Protein AF-A0AAV5MUC2-F1 (afdb_monomer_lite)

Foldseek 3Di:
DDDDPVRVVVVVQVVCVVVVNDDDDDDCQVVQVVVVVQDPPDPCSVVVCVVPPVVSSVVRVPDDD

InterPro domains:
  IPR003726 Homocysteine-binding domain [PF02574] (24-62)
  IPR036589 Homocysteine-binding domain superfamily [G3DSA:3.20.20.330] (12-65)
  IPR036589 Homocysteine-binding domain superfamily [SSF82282] (20-61)
  IPR051486 Homocysteine S-methyltransferase [PTHR46015] (15-62)

Sequence (65 aa):
MGLGGAETSLFLSEFLEKCGGQAVIDGGFATELERHGQDLNDPLWSAKCLVSSSHLVRRVFERRV

Organism: NCBI:txid152421

Structure (mmCIF, N/CA/C/O backbone):
data_AF-A0AAV5MUC2-F1
#
_entry.id   AF-A0AAV5MUC2-F1
#
loop_
_atom_site.group_PDB
_atom_site.id
_atom_site.type_symbol
_atom_site.label_atom_id
_atom_site.label_alt_id
_atom_site.label_comp_id
_atom_site.label_asym_id
_atom_site.label_entity_id
_atom_site.label_seq_id
_atom_site.pdbx_PDB_ins_code
_atom_site.Cartn_x
_atom_site.Cartn_y
_atom_site.Cartn_z
_atom_site.occupancy
_atom_site.B_iso_or_equiv
_atom_site.auth_seq_id
_atom_site.auth_comp_id
_atom_site.auth_asym_id
_atom_site.auth_atom_id
_atom_site.pdbx_PDB_model_num
ATOM 1 N N . MET A 1 1 ? 8.180 -7.550 22.191 1.00 50.47 1 MET A N 1
ATOM 2 C CA . MET A 1 1 ? 7.141 -8.437 22.754 1.00 50.47 1 MET A CA 1
ATOM 3 C C . MET A 1 1 ? 5.976 -8.409 21.785 1.00 50.47 1 MET A C 1
ATOM 5 O O . MET A 1 1 ? 5.415 -7.341 21.592 1.00 50.47 1 MET A O 1
ATOM 9 N N . GLY A 1 2 ? 5.729 -9.504 21.068 1.00 63.25 2 GLY A N 1
ATOM 10 C CA . GLY A 1 2 ? 4.600 -9.595 20.141 1.00 63.25 2 GLY A CA 1
ATOM 11 C C . GLY A 1 2 ? 3.348 -10.01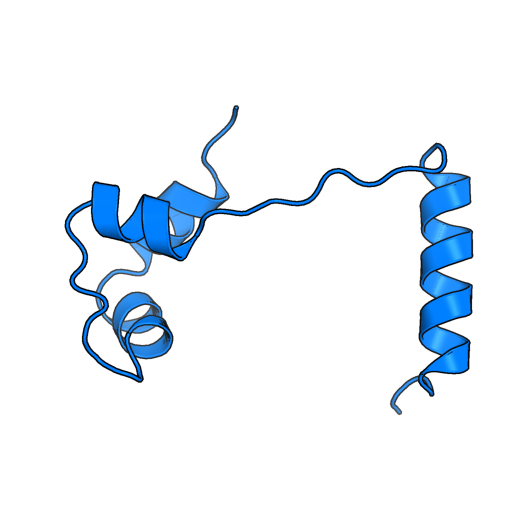1 20.902 1.00 63.25 2 GLY A C 1
ATOM 12 O O . GLY A 1 2 ? 3.423 -10.907 21.741 1.00 63.25 2 GLY A O 1
ATOM 13 N N . LEU A 1 3 ? 2.224 -9.352 20.630 1.00 63.66 3 LEU A N 1
ATOM 14 C CA . LEU A 1 3 ? 0.917 -9.842 21.055 1.00 63.66 3 LEU A CA 1
ATOM 15 C C . LEU A 1 3 ? 0.666 -11.180 20.343 1.00 63.66 3 LEU A C 1
ATOM 17 O O . LEU A 1 3 ? 0.915 -11.300 19.143 1.00 63.66 3 LEU A O 1
ATOM 21 N N . GLY A 1 4 ? 0.234 -12.201 21.085 1.00 73.19 4 GLY A N 1
ATOM 22 C CA . GLY A 1 4 ? -0.209 -13.457 20.478 1.00 73.19 4 GLY A CA 1
ATOM 23 C C . GLY A 1 4 ? -1.438 -13.214 19.598 1.00 73.19 4 GLY A C 1
ATOM 24 O O . GLY A 1 4 ? -2.182 -12.265 19.830 1.00 73.19 4 GLY A O 1
ATOM 25 N N . GLY A 1 5 ? -1.687 -14.072 18.603 1.00 75.69 5 GLY A N 1
ATOM 26 C CA . GLY A 1 5 ? -2.783 -13.864 17.641 1.00 75.69 5 GLY A CA 1
ATOM 27 C C . GLY A 1 5 ? -4.167 -13.647 18.281 1.00 75.69 5 GLY A C 1
ATOM 28 O O . GLY A 1 5 ? -4.964 -12.872 17.760 1.00 75.69 5 GLY A O 1
ATOM 29 N N . ALA A 1 6 ? -4.427 -14.258 19.443 1.00 76.94 6 ALA A N 1
ATOM 30 C CA . ALA A 1 6 ? -5.653 -14.041 20.215 1.00 76.94 6 ALA A CA 1
ATOM 31 C C . ALA A 1 6 ? -5.733 -12.630 20.833 1.00 76.94 6 ALA A C 1
ATOM 33 O O . ALA A 1 6 ? -6.766 -11.973 20.741 1.00 76.94 6 ALA A O 1
ATOM 34 N N . GLU A 1 7 ? -4.626 -12.130 21.386 1.00 82.31 7 GLU A N 1
ATOM 35 C CA . GLU A 1 7 ? -4.530 -10.790 21.981 1.00 82.31 7 GLU A CA 1
ATOM 36 C C . GLU A 1 7 ? -4.696 -9.689 20.921 1.00 82.31 7 GLU A C 1
ATOM 38 O O . GLU A 1 7 ? -5.373 -8.689 21.148 1.00 82.31 7 GLU A O 1
ATOM 43 N N . THR A 1 8 ? -4.133 -9.885 19.722 1.00 85.06 8 THR A N 1
ATOM 44 C CA . THR A 1 8 ? -4.320 -8.956 18.594 1.00 85.06 8 THR A CA 1
ATOM 45 C C . THR A 1 8 ? -5.772 -8.903 18.133 1.00 85.06 8 THR A C 1
ATOM 47 O O . THR A 1 8 ? -6.279 -7.823 17.833 1.00 85.06 8 THR A O 1
ATOM 50 N N . SER A 1 9 ? -6.450 -10.053 18.093 1.00 86.50 9 SER A N 1
ATOM 51 C CA . SER A 1 9 ? -7.862 -10.113 17.719 1.00 86.50 9 SER A CA 1
ATOM 52 C C . SER A 1 9 ? -8.737 -9.346 18.709 1.00 86.50 9 SER A C 1
ATOM 54 O O . SER A 1 9 ? -9.590 -8.580 18.271 1.00 86.50 9 SER A O 1
ATOM 56 N N . LEU A 1 10 ? -8.504 -9.520 20.016 1.00 90.19 10 LEU A N 1
ATOM 57 C CA . LEU A 1 10 ? -9.247 -8.822 21.072 1.00 90.19 10 LEU A CA 1
ATOM 58 C C . LEU A 1 10 ? -9.051 -7.304 20.993 1.00 90.19 10 LEU A C 1
ATOM 60 O O . LEU A 1 10 ? -10.019 -6.544 21.061 1.00 90.19 10 LEU A O 1
ATOM 64 N N . PHE A 1 11 ? -7.808 -6.867 20.777 1.00 92.69 11 PHE A N 1
ATOM 65 C CA . PHE A 1 11 ? -7.492 -5.452 20.603 1.00 92.69 11 PHE A CA 1
ATOM 66 C C . PHE A 1 11 ? -8.214 -4.844 19.395 1.00 92.69 11 PHE A C 1
ATOM 68 O O .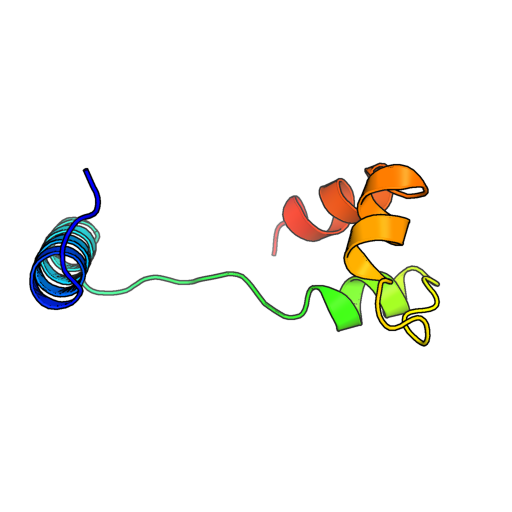 PHE A 1 11 ? -8.791 -3.761 19.496 1.00 92.69 11 PHE A O 1
ATOM 75 N N . LEU A 1 12 ? -8.204 -5.534 18.249 1.00 91.69 12 LEU A N 1
ATOM 76 C CA . LEU A 1 12 ? -8.824 -5.016 17.032 1.00 91.69 12 LEU A CA 1
ATOM 77 C C . LEU A 1 12 ? -10.350 -4.932 17.170 1.00 91.69 12 LEU A C 1
ATOM 79 O O . LEU A 1 12 ? -10.932 -3.936 16.746 1.00 91.69 12 LEU A O 1
ATOM 83 N N . SER A 1 13 ? -10.996 -5.922 17.797 1.00 92.31 13 SER A N 1
ATOM 84 C CA . SER A 1 13 ? -12.439 -5.867 18.064 1.00 92.31 13 SER A CA 1
ATOM 85 C C . SER A 1 13 ? -12.813 -4.702 18.978 1.00 92.31 13 SER A C 1
ATOM 87 O O . SER A 1 13 ? -13.712 -3.938 18.639 1.00 92.31 13 SER A O 1
ATOM 89 N N . GLU A 1 14 ? -12.083 -4.504 20.081 1.00 95.25 14 GLU A N 1
ATOM 90 C CA . GLU A 1 14 ? -12.351 -3.402 21.014 1.00 95.25 14 GLU A CA 1
ATOM 91 C C . GLU A 1 14 ? -12.147 -2.036 20.338 1.00 95.25 14 GLU A C 1
ATOM 93 O O . GLU A 1 14 ? -12.923 -1.097 20.536 1.00 95.25 14 GLU A O 1
ATOM 98 N N . PHE A 1 15 ? -11.107 -1.920 19.509 1.00 94.12 15 PHE A N 1
ATOM 99 C CA . PHE A 1 15 ? -10.841 -0.712 18.738 1.00 94.12 15 PHE A CA 1
ATOM 100 C C . PHE A 1 15 ? -11.971 -0.408 17.746 1.00 94.12 15 PHE A C 1
ATOM 102 O O . PHE A 1 15 ? -12.454 0.723 17.698 1.00 94.12 15 PHE A O 1
ATOM 109 N N . LEU A 1 16 ? -12.432 -1.409 16.991 1.00 95.25 16 LEU A N 1
ATOM 110 C CA . LEU A 1 16 ? -13.528 -1.237 16.038 1.00 95.25 16 LEU A CA 1
ATOM 111 C C . LEU A 1 16 ? -14.826 -0.833 16.738 1.00 95.25 16 LEU A C 1
ATOM 113 O O . LEU A 1 16 ? -15.479 0.101 16.280 1.00 95.25 16 LEU A O 1
ATOM 117 N N . GLU A 1 17 ? -15.178 -1.465 17.860 1.00 95.69 17 GLU A N 1
ATOM 118 C CA . GLU A 1 17 ? -16.358 -1.104 18.657 1.00 95.69 17 GLU A CA 1
ATOM 119 C C . GLU A 1 17 ? -16.321 0.366 19.099 1.00 95.69 17 GLU A C 1
ATOM 121 O O . GLU A 1 17 ? -17.299 1.093 18.912 1.00 95.69 17 GLU A O 1
ATOM 126 N N . LYS A 1 18 ? -15.168 0.844 19.586 1.00 95.38 18 LYS A N 1
ATOM 127 C CA . LYS A 1 18 ? -14.958 2.256 19.959 1.00 95.38 18 LYS A CA 1
ATOM 128 C C . LYS A 1 18 ? -15.092 3.223 18.778 1.00 95.38 18 LYS A C 1
ATOM 130 O O . LYS A 1 18 ? -15.420 4.389 18.989 1.00 95.38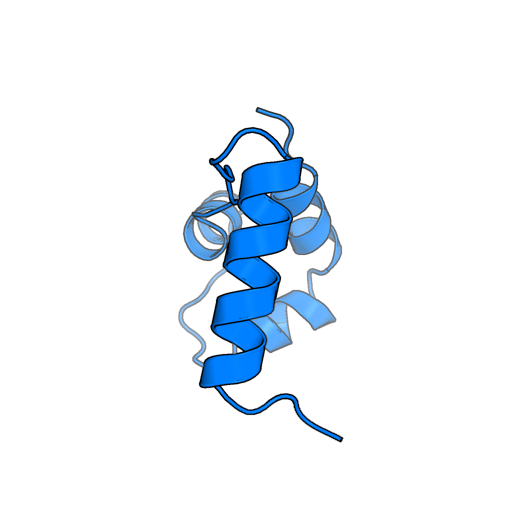 18 LYS A O 1
ATOM 135 N N . CYS A 1 19 ? -14.855 2.757 17.553 1.00 93.19 19 CYS A N 1
ATOM 136 C CA . CYS A 1 19 ? -14.894 3.558 16.328 1.00 93.19 19 CYS A CA 1
ATOM 137 C C . CYS A 1 19 ? -16.214 3.455 15.537 1.00 93.19 19 CYS A C 1
ATOM 139 O O . CYS A 1 19 ? -16.298 4.016 14.447 1.00 93.19 19 CYS A O 1
ATOM 141 N N . GLY A 1 20 ? -17.248 2.781 16.060 1.00 93.25 20 GLY A N 1
ATOM 142 C CA . GLY A 1 20 ? -18.545 2.627 15.379 1.00 93.25 20 GLY A CA 1
ATOM 143 C C . GLY A 1 20 ? -18.770 1.260 14.720 1.00 93.25 20 GLY A C 1
ATOM 144 O O . GLY A 1 20 ? 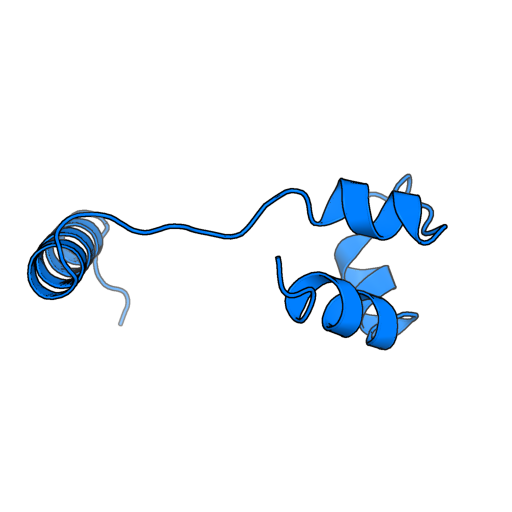-19.690 1.101 13.922 1.00 93.25 20 GLY A O 1
ATOM 145 N N . GLY A 1 21 ? -17.945 0.268 15.059 1.00 93.38 21 GLY A N 1
ATOM 146 C CA . GLY A 1 21 ? -18.118 -1.148 14.724 1.00 93.38 21 GLY A CA 1
ATOM 147 C C . GLY A 1 21 ? -17.635 -1.563 13.334 1.00 93.38 21 GLY A C 1
ATOM 148 O O . GLY A 1 21 ? -17.740 -2.737 12.986 1.00 93.38 21 GLY A O 1
ATOM 149 N N . GLN A 1 22 ? -17.123 -0.635 12.523 1.00 91.69 22 GLN A N 1
ATOM 150 C CA . GLN A 1 22 ? -16.718 -0.892 11.139 1.00 91.69 22 GLN A CA 1
ATOM 151 C C . GLN A 1 22 ? -15.447 -0.112 10.794 1.00 91.69 22 GLN A C 1
ATOM 153 O O . GLN A 1 22 ? -15.267 1.020 11.237 1.00 91.69 22 GLN A O 1
ATOM 158 N N . ALA A 1 23 ? -14.585 -0.704 9.968 1.00 91.56 23 ALA A N 1
ATOM 159 C CA . ALA A 1 23 ? -13.442 -0.021 9.374 1.00 91.56 23 ALA A CA 1
ATOM 160 C C . ALA A 1 23 ? -13.529 -0.095 7.854 1.00 91.56 23 ALA A C 1
ATOM 162 O O . ALA A 1 23 ? -13.713 -1.168 7.279 1.00 91.56 23 ALA A O 1
ATOM 163 N N . VAL A 1 24 ? -13.353 1.057 7.215 1.00 90.31 24 VAL A N 1
ATOM 164 C CA . VAL A 1 24 ? -13.063 1.135 5.787 1.00 90.31 24 VAL A CA 1
ATOM 165 C C . VAL A 1 24 ? -11.550 1.178 5.647 1.00 90.31 24 VAL A C 1
ATOM 167 O O . VAL A 1 24 ? -10.894 2.032 6.242 1.00 90.31 24 VAL A O 1
ATOM 170 N N . ILE A 1 25 ? -11.009 0.238 4.885 1.00 90.12 25 ILE A N 1
ATOM 171 C CA . ILE A 1 25 ? -9.586 0.165 4.557 1.00 90.12 25 ILE A CA 1
ATOM 172 C C . ILE A 1 25 ? -9.371 0.552 3.096 1.00 90.12 25 ILE A C 1
ATOM 174 O O . ILE A 1 25 ? -10.317 0.601 2.306 1.00 90.12 25 ILE A O 1
ATOM 178 N N . ASP A 1 26 ? -8.124 0.841 2.750 1.00 89.38 26 ASP A N 1
ATOM 179 C CA . ASP A 1 26 ? -7.723 1.043 1.367 1.00 89.38 26 ASP A CA 1
ATOM 180 C C . ASP A 1 26 ? -7.636 -0.289 0.598 1.00 89.38 26 ASP A C 1
ATOM 182 O O . ASP A 1 26 ? -7.892 -1.382 1.109 1.00 89.38 26 ASP A O 1
ATOM 186 N N . GLY A 1 27 ? -7.323 -0.190 -0.691 1.00 90.44 27 GLY A N 1
ATOM 187 C CA . GLY A 1 27 ? -7.181 -1.334 -1.576 1.00 90.44 27 GLY A CA 1
ATOM 188 C C . GLY A 1 27 ? -6.637 -0.917 -2.937 1.00 90.44 27 GLY A C 1
ATOM 189 O O . GLY A 1 27 ? -6.363 0.254 -3.184 1.00 90.44 27 GLY A O 1
ATOM 190 N N . GLY A 1 28 ? -6.464 -1.886 -3.838 1.00 92.06 28 GLY A N 1
ATOM 191 C CA . GLY A 1 28 ? -6.124 -1.608 -5.239 1.00 92.06 28 GLY A CA 1
ATOM 192 C C . GLY A 1 28 ? -4.736 -1.001 -5.481 1.00 92.06 28 GLY A C 1
ATOM 193 O O . GLY A 1 28 ? -4.501 -0.461 -6.556 1.00 92.06 28 GLY A O 1
ATOM 194 N N . PHE A 1 29 ? -3.805 -1.095 -4.525 1.00 93.19 29 PHE A N 1
ATOM 195 C CA . PHE A 1 29 ? -2.499 -0.431 -4.614 1.00 93.19 29 PHE A CA 1
ATOM 196 C C . PHE A 1 29 ? -1.711 -0.787 -5.890 1.00 93.19 29 PHE A C 1
ATOM 198 O O . PHE A 1 29 ? -1.258 0.106 -6.601 1.00 93.19 29 PHE A O 1
ATOM 205 N N . ALA A 1 30 ? -1.605 -2.079 -6.226 1.00 94.62 30 ALA A N 1
ATOM 206 C CA . ALA A 1 30 ? -0.954 -2.534 -7.459 1.00 94.62 30 ALA A CA 1
ATOM 207 C C . ALA A 1 30 ? -1.653 -1.986 -8.716 1.00 94.62 30 ALA A C 1
ATOM 209 O O . ALA A 1 30 ? -1.009 -1.362 -9.556 1.00 94.62 30 ALA A O 1
ATOM 210 N N . THR A 1 31 ? -2.978 -2.118 -8.791 1.00 95.12 31 THR A N 1
ATOM 211 C CA . THR A 1 31 ? -3.779 -1.630 -9.923 1.00 95.12 31 THR A CA 1
ATOM 212 C C . THR A 1 31 ? -3.610 -0.127 -10.148 1.00 95.12 31 THR A C 1
ATOM 214 O O . THR A 1 31 ? -3.487 0.335 -11.281 1.00 95.12 31 THR A O 1
ATOM 217 N N . GLU A 1 32 ? -3.568 0.662 -9.076 1.00 95.00 32 GLU A N 1
ATOM 218 C CA . GLU A 1 32 ? -3.382 2.108 -9.175 1.00 95.00 32 GLU A CA 1
ATOM 219 C C . GLU A 1 32 ? -1.960 2.480 -9.626 1.00 95.00 32 GLU A C 1
ATOM 221 O O . GLU A 1 32 ? -1.798 3.428 -10.398 1.00 95.00 32 GLU A O 1
ATOM 226 N N . LEU A 1 33 ? -0.934 1.730 -9.207 1.00 94.88 33 LEU A N 1
ATOM 227 C CA . LEU A 1 33 ? 0.435 1.899 -9.705 1.00 94.88 33 LEU A CA 1
ATOM 228 C C . LEU A 1 33 ? 0.542 1.562 -11.199 1.00 94.88 33 LEU A C 1
ATOM 230 O O . LEU A 1 33 ? 1.142 2.335 -11.950 1.00 94.88 33 LEU A O 1
ATOM 234 N N . GLU A 1 34 ? -0.083 0.472 -11.649 1.00 95.44 34 GLU A N 1
ATOM 235 C CA . GLU A 1 34 ? -0.163 0.106 -13.072 1.00 95.44 34 GLU A CA 1
ATOM 236 C C . GLU A 1 34 ? -0.885 1.185 -13.883 1.00 95.44 34 GLU A C 1
ATOM 238 O O . GLU A 1 34 ? -0.417 1.583 -14.950 1.00 95.44 34 GLU A O 1
ATOM 243 N N . ARG A 1 35 ? -1.972 1.760 -13.348 1.00 94.56 35 ARG A N 1
ATOM 244 C CA . ARG A 1 35 ? -2.679 2.886 -13.985 1.00 94.56 35 ARG A CA 1
ATOM 245 C C . ARG A 1 35 ? -1.803 4.137 -14.112 1.00 94.56 35 ARG A C 1
ATOM 247 O O . ARG A 1 35 ? -2.045 4.977 -14.976 1.00 94.56 35 ARG A O 1
ATOM 254 N N . HIS A 1 36 ? -0.790 4.275 -13.261 1.00 92.69 36 HIS A N 1
ATOM 255 C CA . HIS A 1 36 ? 0.234 5.316 -13.349 1.00 92.69 36 HIS A CA 1
ATOM 256 C C . HIS A 1 36 ? 1.462 4.905 -14.182 1.00 92.69 36 HIS A C 1
ATOM 258 O O . HIS A 1 36 ? 2.445 5.646 -14.217 1.00 92.69 36 HIS A O 1
ATOM 264 N N . GLY A 1 37 ? 1.397 3.774 -14.890 1.00 93.25 37 GLY A N 1
ATOM 265 C CA . GLY A 1 37 ? 2.418 3.307 -15.825 1.00 93.25 37 GLY A CA 1
ATOM 266 C C . GLY A 1 37 ? 3.572 2.546 -15.176 1.00 93.25 37 GLY A C 1
ATOM 267 O O . GLY A 1 37 ? 4.623 2.416 -15.799 1.00 93.25 37 GLY A O 1
ATOM 268 N N . GLN A 1 38 ? 3.428 2.078 -13.930 1.00 94.75 38 GLN A N 1
ATOM 269 C CA . GLN A 1 38 ? 4.424 1.189 -13.332 1.00 94.75 38 GLN A CA 1
ATOM 270 C C . GLN A 1 38 ? 4.312 -0.221 -13.910 1.00 94.75 38 GLN A C 1
ATOM 272 O O . GLN A 1 38 ? 3.223 -0.780 -13.997 1.00 94.75 38 GLN A O 1
ATOM 277 N N . ASP A 1 39 ? 5.460 -0.797 -14.254 1.00 94.31 39 ASP A N 1
ATOM 278 C CA . ASP A 1 39 ? 5.579 -2.207 -14.608 1.00 94.31 39 ASP A CA 1
ATOM 279 C C . ASP A 1 39 ? 5.779 -3.046 -13.338 1.00 94.31 39 ASP A C 1
ATOM 281 O O . ASP A 1 39 ? 6.797 -2.913 -12.650 1.00 94.31 39 ASP A O 1
ATOM 285 N N . LEU A 1 40 ? 4.795 -3.893 -13.021 1.00 96.25 40 LEU A N 1
ATOM 286 C CA . LEU A 1 40 ? 4.793 -4.749 -11.832 1.00 96.25 40 LEU A CA 1
ATOM 287 C C . LEU A 1 40 ? 5.196 -6.205 -12.122 1.00 96.25 40 LEU A C 1
ATOM 289 O O . LEU A 1 40 ? 5.088 -7.050 -11.236 1.00 96.25 40 LEU A O 1
ATOM 293 N N . ASN A 1 41 ? 5.689 -6.516 -13.329 1.00 96.44 41 ASN A N 1
ATOM 294 C CA . ASN A 1 41 ? 6.094 -7.880 -13.705 1.00 96.44 41 ASN A CA 1
ATOM 295 C C . ASN A 1 41 ? 7.359 -8.381 -12.978 1.00 96.44 41 ASN A C 1
ATOM 297 O O . ASN A 1 41 ? 7.717 -9.554 -13.078 1.00 96.44 41 ASN A O 1
ATOM 301 N N . ASP A 1 42 ? 8.042 -7.507 -12.240 1.00 96.19 42 ASP A N 1
ATOM 302 C CA . ASP A 1 42 ? 9.157 -7.871 -11.368 1.00 96.19 42 ASP A CA 1
ATOM 303 C C . ASP A 1 42 ? 8.623 -8.424 -10.028 1.00 96.19 42 ASP A C 1
ATOM 305 O O . ASP A 1 42 ? 7.863 -7.727 -9.358 1.00 96.19 42 ASP A O 1
ATOM 309 N N . PRO A 1 43 ? 9.022 -9.625 -9.562 1.00 96.88 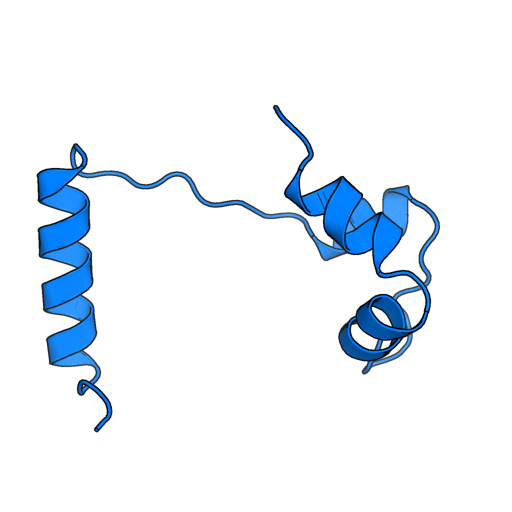43 PRO A N 1
ATOM 310 C CA . PRO A 1 43 ? 8.577 -10.159 -8.269 1.00 96.88 43 PRO A CA 1
ATOM 311 C C . PRO A 1 43 ? 8.872 -9.250 -7.064 1.00 96.88 43 PRO A C 1
ATOM 313 O O . PRO A 1 43 ? 8.219 -9.368 -6.027 1.00 96.88 43 PRO A O 1
ATOM 316 N N . LEU A 1 44 ? 9.842 -8.340 -7.188 1.00 96.69 44 LEU A N 1
ATOM 317 C CA . LEU A 1 44 ? 10.209 -7.339 -6.188 1.00 96.69 44 LEU A CA 1
ATOM 318 C C . LEU A 1 44 ? 9.709 -5.931 -6.555 1.00 96.69 44 LEU A C 1
ATOM 320 O O . LEU A 1 44 ? 10.269 -4.932 -6.086 1.00 96.69 44 LEU A O 1
ATOM 324 N N . TRP A 1 45 ? 8.647 -5.824 -7.363 1.00 95.31 45 TRP A N 1
ATOM 325 C CA . TRP A 1 45 ? 8.074 -4.554 -7.824 1.00 95.31 45 TRP A CA 1
ATOM 326 C C . TRP A 1 45 ? 7.813 -3.567 -6.684 1.00 95.31 45 TRP A C 1
ATOM 328 O O . TRP A 1 45 ? 8.027 -2.371 -6.857 1.00 95.31 45 TRP A O 1
ATOM 338 N N . SER A 1 46 ? 7.400 -4.042 -5.506 1.00 94.94 46 SER A N 1
ATOM 339 C CA . SER A 1 46 ? 7.068 -3.183 -4.365 1.00 94.94 46 SER A CA 1
ATOM 340 C C . SER A 1 46 ? 8.310 -2.497 -3.798 1.00 94.94 46 SER A C 1
ATOM 342 O O . SER A 1 46 ? 8.322 -1.278 -3.628 1.00 94.94 46 SER A O 1
ATOM 344 N N . ALA A 1 47 ? 9.395 -3.247 -3.597 1.00 96.62 47 ALA A N 1
ATOM 345 C CA . ALA A 1 47 ? 10.679 -2.703 -3.166 1.00 96.62 47 ALA A CA 1
ATOM 346 C C . ALA A 1 47 ? 11.262 -1.754 -4.223 1.00 96.62 47 ALA A C 1
ATOM 348 O O . ALA A 1 47 ? 11.701 -0.646 -3.906 1.00 96.62 47 ALA A O 1
ATOM 349 N N . LYS A 1 48 ? 11.201 -2.149 -5.498 1.00 94.56 48 LYS A N 1
ATOM 350 C CA . LYS A 1 48 ? 11.646 -1.319 -6.620 1.00 94.56 48 LYS A CA 1
ATOM 351 C C . LYS A 1 48 ? 10.858 -0.013 -6.697 1.00 94.56 48 LYS A C 1
ATOM 353 O O . LYS A 1 48 ? 11.468 1.042 -6.857 1.00 94.56 48 LYS A O 1
ATOM 358 N N . CYS A 1 49 ? 9.536 -0.052 -6.544 1.00 94.00 49 CYS A N 1
ATOM 359 C CA . CYS A 1 49 ? 8.670 1.127 -6.567 1.00 94.00 49 CYS A CA 1
ATOM 360 C C . CYS A 1 49 ? 8.965 2.062 -5.386 1.00 94.00 49 CYS A C 1
ATOM 362 O O . CYS A 1 49 ? 9.085 3.270 -5.580 1.00 94.00 49 CYS A O 1
ATOM 364 N N . LEU A 1 50 ? 9.191 1.515 -4.186 1.00 95.12 50 LEU A N 1
ATOM 365 C CA . LEU A 1 50 ? 9.576 2.299 -3.008 1.00 95.12 50 LEU A CA 1
ATOM 366 C C . LEU A 1 50 ? 10.895 3.058 -3.205 1.00 95.12 50 LEU A C 1
ATOM 368 O O . LEU A 1 50 ? 11.011 4.196 -2.757 1.00 95.12 50 LEU A O 1
ATOM 372 N N . VAL A 1 51 ? 11.873 2.459 -3.886 1.00 95.69 51 VAL A N 1
ATOM 373 C CA . VAL A 1 51 ? 13.184 3.085 -4.121 1.00 95.69 51 VAL A CA 1
ATOM 374 C C . VAL A 1 51 ? 13.159 4.039 -5.320 1.00 95.69 51 VAL A C 1
ATOM 376 O O . VAL A 1 51 ? 13.676 5.149 -5.236 1.00 95.69 51 VAL A O 1
ATOM 379 N N . SER A 1 52 ? 12.564 3.622 -6.439 1.00 93.44 52 SER A N 1
ATOM 380 C CA . SER A 1 52 ? 12.641 4.344 -7.720 1.00 93.44 52 SER A CA 1
ATOM 381 C C . SER A 1 52 ? 11.501 5.336 -7.958 1.00 93.44 52 SER A C 1
ATOM 383 O O . SER A 1 52 ? 11.685 6.325 -8.662 1.00 93.44 52 SER A O 1
ATOM 385 N N . SER A 1 53 ? 10.329 5.094 -7.367 1.00 93.88 53 SER A N 1
ATOM 386 C CA . SER A 1 53 ? 9.082 5.807 -7.670 1.00 93.88 53 SER A CA 1
ATOM 387 C C . SER A 1 53 ? 8.258 6.101 -6.409 1.00 93.88 53 SER A C 1
ATOM 389 O O . SER A 1 53 ? 7.028 6.082 -6.436 1.00 93.88 53 SER A O 1
ATOM 391 N N . SER A 1 54 ? 8.919 6.435 -5.295 1.00 94.81 54 SER A N 1
ATOM 392 C CA . SER A 1 54 ? 8.273 6.735 -4.001 1.00 94.81 54 SER A CA 1
ATOM 393 C C . SER A 1 54 ? 7.189 7.822 -4.076 1.00 94.81 54 SER A C 1
ATOM 395 O O . SER A 1 54 ? 6.213 7.801 -3.326 1.00 94.81 54 SER A O 1
ATOM 397 N N . HIS A 1 55 ? 7.319 8.758 -5.018 1.00 94.56 55 H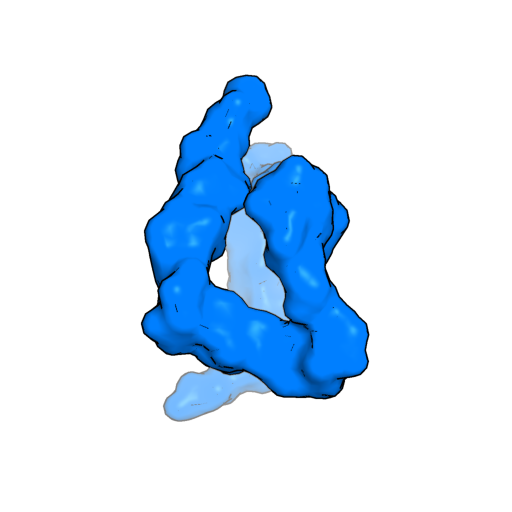IS A N 1
ATOM 398 C CA . HIS A 1 55 ? 6.322 9.792 -5.283 1.00 94.56 55 HIS A CA 1
ATOM 399 C C . HIS A 1 55 ? 4.986 9.221 -5.793 1.00 94.56 55 HIS A C 1
ATOM 401 O O . HIS A 1 55 ? 3.931 9.761 -5.458 1.00 94.56 55 HIS A O 1
ATOM 407 N N . LEU A 1 56 ? 5.007 8.127 -6.565 1.00 93.38 56 LEU A N 1
ATOM 408 C CA . LEU A 1 56 ? 3.794 7.432 -7.004 1.00 93.38 56 LEU A CA 1
ATOM 409 C C . LEU A 1 56 ? 3.154 6.662 -5.854 1.00 93.38 56 LEU A C 1
ATOM 411 O O . LEU A 1 56 ? 1.938 6.721 -5.710 1.00 93.38 56 LEU A O 1
ATOM 415 N N . VAL A 1 57 ? 3.959 6.032 -4.992 1.00 93.94 57 VAL A N 1
ATOM 416 C CA . VAL A 1 57 ? 3.467 5.391 -3.761 1.00 93.94 57 VAL A CA 1
ATOM 417 C C . VAL A 1 57 ? 2.669 6.396 -2.933 1.00 93.94 57 VAL A C 1
ATOM 419 O O . VAL A 1 57 ? 1.499 6.159 -2.640 1.00 93.94 57 VAL A O 1
ATOM 422 N N . ARG A 1 58 ? 3.250 7.567 -2.640 1.00 93.75 58 ARG A N 1
ATOM 423 C CA . ARG A 1 58 ? 2.552 8.630 -1.901 1.00 93.75 58 ARG A CA 1
ATOM 424 C C . ARG A 1 58 ? 1.275 9.084 -2.610 1.00 93.75 58 ARG A C 1
ATOM 426 O O . ARG A 1 58 ? 0.238 9.201 -1.970 1.00 93.75 58 ARG A O 1
ATOM 433 N N . ARG A 1 59 ? 1.328 9.288 -3.930 1.00 92.31 59 ARG A N 1
ATOM 434 C CA . ARG A 1 59 ? 0.164 9.703 -4.727 1.00 92.31 59 ARG A CA 1
ATOM 435 C C . ARG A 1 59 ? -0.998 8.710 -4.644 1.00 92.31 59 ARG A C 1
ATOM 437 O O . ARG A 1 59 ? -2.140 9.153 -4.611 1.00 92.31 59 ARG A O 1
ATOM 444 N N . VAL A 1 60 ? -0.724 7.405 -4.649 1.00 93.00 60 VAL A N 1
ATOM 445 C CA . VAL A 1 60 ? -1.768 6.373 -4.557 1.00 93.00 60 VAL A CA 1
ATOM 446 C C . VAL A 1 60 ? -2.379 6.336 -3.152 1.00 93.00 60 VAL A C 1
ATOM 448 O O . VAL A 1 60 ? -3.597 6.273 -3.040 1.00 93.00 60 VAL A O 1
ATOM 451 N N . PHE A 1 61 ? -1.570 6.460 -2.095 1.00 88.94 61 PHE A N 1
ATOM 452 C CA . PHE A 1 61 ? -2.066 6.482 -0.709 1.00 88.94 61 PHE A CA 1
ATOM 453 C C . PHE A 1 61 ? -2.835 7.758 -0.345 1.00 88.94 61 PHE A C 1
ATOM 455 O O . PHE A 1 61 ? -3.816 7.712 0.387 1.00 88.94 61 PHE A O 1
ATOM 462 N N . GLU A 1 62 ? -2.407 8.914 -0.847 1.00 87.12 62 GLU A N 1
ATOM 463 C CA . GLU A 1 62 ? -3.061 10.202 -0.572 1.00 87.12 62 GLU A CA 1
ATOM 464 C C . GLU A 1 62 ? -4.255 10.470 -1.494 1.00 87.12 62 GLU A C 1
ATOM 466 O O . GLU A 1 62 ? -4.846 11.555 -1.457 1.00 87.12 62 GLU A O 1
ATOM 471 N N . ARG A 1 63 ? -4.614 9.501 -2.341 1.00 73.62 63 ARG A N 1
ATOM 472 C CA . ARG A 1 63 ? -5.724 9.629 -3.273 1.00 73.62 63 ARG A CA 1
ATOM 473 C C . ARG A 1 63 ? -7.025 9.694 -2.478 1.00 73.62 63 ARG A C 1
ATOM 475 O O . ARG A 1 63 ? -7.560 8.685 -2.036 1.00 73.62 63 ARG A O 1
ATOM 482 N N . ARG A 1 64 ? -7.524 10.912 -2.276 1.00 60.97 64 ARG A N 1
ATOM 483 C CA . ARG A 1 64 ? -8.837 11.137 -1.671 1.00 60.97 64 ARG A CA 1
ATOM 484 C C . ARG A 1 64 ? -9.907 10.677 -2.662 1.00 60.97 64 ARG A C 1
ATOM 486 O O . ARG A 1 64 ? -9.917 11.150 -3.800 1.00 60.97 64 ARG A O 1
ATOM 493 N N . VAL A 1 65 ? -10.738 9.731 -2.231 1.00 59.00 65 VAL A N 1
ATOM 494 C CA . VAL A 1 65 ? -12.063 9.469 -2.816 1.00 59.00 65 VAL A CA 1
ATOM 495 C C . VAL A 1 65 ? -12.995 10.646 -2.566 1.00 59.00 65 VAL A C 1
ATOM 497 O O . VAL A 1 65 ? -12.834 11.312 -1.516 1.00 59.00 65 VAL A O 1
#

pLDDT: mean 89.45, std 10.17, range [50.47, 96.88]

Radius of gyration: 16.5 Å; chains: 1; bounding box: 32×25×39 Å

Secondary structure (DSSP, 8-state):
-PPPHHHHHHHHHHHHHHTTS-------HHHHHHHTT----STTHHHHHHHH-HHHHHHHHT---